Protein AF-A6Q301-F1 (afdb_monomer_lite)

pLDDT: mean 78.02, std 14.42, range [37.0, 91.94]

Secondary structure (DSSP, 8-state):
--HHHHHHHHHHTTSHHHHTTTEEE-HHHHHHHHH--S--SS--EEESS---HHHHHHHHHHTTPPP---TTTT-----S-TTTTS-TT--SHHHHHHHHHH------TT--EEETTEEEEE-HHHHHHHHHHHHHHTTS--

Radius of gyration: 21.59 Å; chains: 1; bounding box: 44×34×58 Å

Sequence (142 aa):
MTSQVKKILDIFAKKEFLKENDLYFIGGTALSYYLNHRISEDIDFISSVPLNHRLIKKEMLSLNAKFIEDENASRLRIAGDIAQNIHSTIIDKENLFNFVKNMSEPIDDETVYLKENSNKYLLFEDLKETLIKTIKGLCKGK

Structure (mmCIF, N/CA/C/O backbone):
data_AF-A6Q301-F1
#
_entry.id   AF-A6Q301-F1
#
loop_
_atom_site.group_PDB
_atom_site.id
_atom_site.type_symbol
_atom_site.label_atom_id
_atom_site.label_alt_id
_atom_site.label_comp_id
_atom_site.label_asym_id
_atom_site.label_entity_id
_atom_site.label_seq_id
_atom_site.pdbx_PDB_ins_code
_atom_site.Cartn_x
_atom_site.Cartn_y
_atom_site.Cartn_z
_atom_site.occupancy
_atom_site.B_iso_or_equiv
_atom_site.auth_seq_id
_atom_site.auth_comp_id
_atom_site.auth_asym_id
_atom_site.auth_atom_id
_atom_site.pdbx_PDB_model_num
ATOM 1 N N . MET A 1 1 ? -8.593 3.519 -3.934 1.00 85.31 1 MET A N 1
ATOM 2 C CA . MET A 1 1 ? -8.892 2.671 -2.749 1.00 85.31 1 MET A CA 1
ATOM 3 C C . MET A 1 1 ? -10.288 2.078 -2.859 1.00 85.31 1 MET A C 1
ATOM 5 O O . MET A 1 1 ? -11.215 2.829 -3.169 1.00 85.31 1 MET A O 1
ATOM 9 N N . THR A 1 2 ? -10.460 0.780 -2.600 1.00 86.94 2 THR A N 1
ATOM 10 C CA . THR A 1 2 ? -11.781 0.128 -2.694 1.00 86.94 2 THR A CA 1
ATOM 11 C C . THR A 1 2 ? -12.730 0.560 -1.565 1.00 86.94 2 THR A C 1
ATOM 13 O O . THR A 1 2 ? -12.318 1.099 -0.533 1.00 86.94 2 THR A O 1
ATOM 16 N N . SER A 1 3 ? -14.034 0.326 -1.741 1.00 88.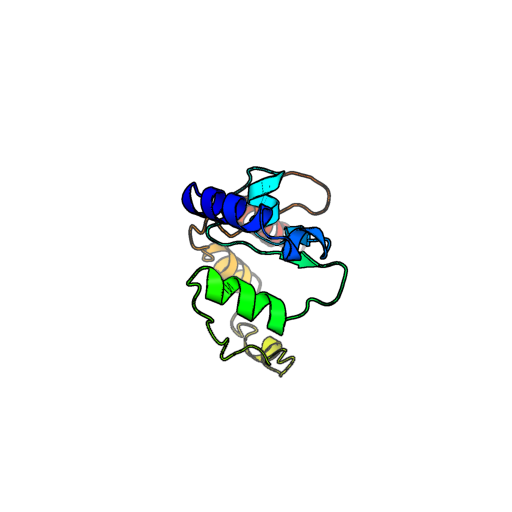50 3 SER A N 1
ATOM 17 C CA . SER A 1 3 ? -15.040 0.618 -0.709 1.00 88.50 3 SER A CA 1
ATOM 18 C C . SER A 1 3 ? -14.888 -0.263 0.537 1.00 88.50 3 SER A C 1
ATOM 20 O O . SER A 1 3 ? -15.233 0.175 1.633 1.00 88.50 3 SER A O 1
ATOM 22 N N . GLN A 1 4 ? -14.355 -1.479 0.390 1.00 89.31 4 GLN A N 1
ATOM 23 C CA . GLN A 1 4 ? -14.086 -2.385 1.507 1.00 89.31 4 GLN A CA 1
ATOM 24 C C . GLN A 1 4 ? -12.902 -1.888 2.341 1.00 89.31 4 GLN A C 1
ATOM 26 O O . GLN A 1 4 ? -13.033 -1.754 3.556 1.00 89.31 4 GLN A O 1
ATOM 31 N N . VAL A 1 5 ? -11.800 -1.505 1.685 1.00 89.56 5 VAL A N 1
ATOM 32 C CA . VAL A 1 5 ? -10.613 -0.939 2.349 1.00 89.56 5 VAL A CA 1
ATOM 33 C C . VAL A 1 5 ? -10.963 0.336 3.118 1.00 89.56 5 VAL A C 1
ATOM 35 O O . VAL A 1 5 ? -10.572 0.482 4.272 1.00 89.56 5 VAL A O 1
ATOM 38 N N . LYS A 1 6 ? -11.792 1.222 2.543 1.00 89.62 6 LYS A N 1
ATOM 39 C CA . LYS A 1 6 ? -12.296 2.423 3.242 1.00 89.62 6 LYS A CA 1
ATOM 40 C C . LYS A 1 6 ? -13.026 2.087 4.547 1.00 89.62 6 LYS A C 1
ATOM 42 O O . LYS A 1 6 ? -12.748 2.697 5.572 1.00 89.62 6 LYS A O 1
ATOM 47 N N . LYS A 1 7 ? -13.910 1.084 4.536 1.00 90.62 7 LYS A N 1
ATOM 48 C CA . LYS A 1 7 ? -14.628 0.650 5.749 1.00 90.62 7 LYS A CA 1
ATOM 49 C C . LYS A 1 7 ? -13.681 0.098 6.813 1.00 90.62 7 LYS A C 1
ATOM 51 O O . LYS A 1 7 ? -13.885 0.354 7.997 1.00 90.62 7 LYS A O 1
ATOM 56 N N . ILE A 1 8 ? -12.660 -0.658 6.404 1.00 88.56 8 ILE A N 1
ATOM 57 C CA . ILE A 1 8 ? -11.638 -1.170 7.324 1.00 88.56 8 ILE A CA 1
ATOM 58 C C . ILE A 1 8 ? -10.852 -0.006 7.930 1.00 88.56 8 ILE A C 1
ATOM 60 O O . ILE A 1 8 ? -10.698 0.037 9.148 1.00 88.56 8 ILE A O 1
ATOM 64 N N . LEU A 1 9 ? -10.437 0.971 7.119 1.00 87.44 9 LEU A N 1
ATOM 65 C CA . LEU A 1 9 ? -9.760 2.180 7.593 1.00 87.44 9 LEU A CA 1
ATOM 66 C C . LEU A 1 9 ? -10.590 2.958 8.618 1.00 87.44 9 LEU A C 1
ATOM 68 O O . LEU A 1 9 ? -10.047 3.365 9.640 1.00 87.44 9 LEU A O 1
ATOM 72 N N . ASP A 1 10 ? -11.901 3.099 8.411 1.00 88.69 10 ASP A N 1
ATOM 73 C CA . ASP A 1 10 ? -12.790 3.772 9.369 1.00 88.69 10 ASP A CA 1
ATOM 74 C C . ASP A 1 10 ? -12.875 3.042 10.722 1.00 88.69 10 ASP A C 1
ATOM 76 O O . ASP A 1 10 ? -13.053 3.672 11.769 1.00 88.69 10 ASP A O 1
ATOM 80 N N . ILE A 1 11 ? -12.775 1.708 10.723 1.00 87.31 11 ILE A N 1
ATOM 81 C CA . ILE A 1 11 ? -12.707 0.897 11.949 1.00 87.31 11 ILE A CA 1
ATOM 82 C C . ILE A 1 11 ? -11.334 1.057 12.599 1.00 87.31 11 ILE A C 1
ATOM 84 O O . ILE A 1 11 ? -11.249 1.268 13.810 1.00 87.31 11 ILE A O 1
ATOM 88 N N . PHE A 1 12 ? -10.276 0.983 11.792 1.00 83.38 12 PHE A N 1
ATOM 89 C CA . PHE A 1 12 ? -8.895 1.139 12.223 1.00 83.38 12 PHE A CA 1
ATOM 90 C C . PHE A 1 12 ? -8.703 2.493 12.904 1.00 83.38 12 PHE A C 1
ATOM 92 O O . PHE A 1 12 ? -8.328 2.516 14.070 1.00 83.38 12 PHE A O 1
ATOM 99 N N . ALA A 1 13 ? -9.064 3.605 12.259 1.00 82.69 13 ALA A N 1
ATOM 100 C CA . ALA A 1 13 ? -8.864 4.973 12.753 1.00 82.69 13 ALA A CA 1
ATOM 101 C C . ALA A 1 13 ? -9.508 5.266 14.125 1.00 82.69 13 ALA A C 1
ATOM 103 O O . ALA A 1 13 ? -9.125 6.209 14.820 1.00 82.69 13 ALA A O 1
ATOM 104 N N . LYS A 1 14 ? -10.489 4.459 14.547 1.00 85.62 14 LYS A N 1
ATOM 105 C CA . LYS A 1 14 ? -11.130 4.574 15.867 1.00 85.62 14 LYS A CA 1
ATOM 106 C C . LYS A 1 14 ? -10.323 3.920 16.988 1.00 85.62 14 LYS A C 1
ATOM 108 O O . LYS A 1 14 ? -10.615 4.176 18.155 1.00 85.62 14 LYS A O 1
ATOM 113 N N . LYS A 1 15 ? -9.335 3.086 16.661 1.00 82.62 15 LYS A N 1
ATOM 114 C CA . LYS A 1 15 ? -8.496 2.376 17.625 1.00 82.62 15 LYS A CA 1
ATOM 115 C C . LYS A 1 15 ? -7.467 3.311 18.249 1.00 82.62 15 LYS A C 1
ATOM 117 O O . LYS A 1 15 ? -6.780 4.056 17.560 1.00 82.62 15 LYS A O 1
ATOM 122 N N . GLU A 1 16 ? -7.351 3.230 19.568 1.00 80.06 16 GLU A N 1
ATOM 123 C CA . GLU A 1 16 ? -6.481 4.096 20.367 1.00 80.06 16 GLU A CA 1
ATOM 124 C C . GLU A 1 16 ? -5.003 3.921 19.999 1.00 80.06 16 GLU A C 1
ATOM 126 O O . GLU A 1 16 ? -4.304 4.909 19.807 1.00 80.06 16 GLU A O 1
ATOM 131 N N . PHE A 1 17 ? -4.566 2.685 19.723 1.00 75.06 17 PHE A N 1
ATOM 132 C CA . PHE A 1 17 ? -3.177 2.420 19.342 1.00 75.06 17 PHE A CA 1
ATOM 133 C C . PHE A 1 17 ? -2.738 3.149 18.056 1.00 75.06 17 PHE A C 1
ATOM 135 O O . PHE A 1 17 ? -1.562 3.456 17.924 1.00 75.06 17 PHE A O 1
ATOM 142 N N . LEU A 1 18 ? -3.631 3.463 17.107 1.00 71.31 18 LEU A N 1
ATOM 143 C CA . LEU A 1 18 ? -3.236 4.233 15.915 1.00 71.31 18 LEU A CA 1
ATOM 144 C C . LEU A 1 18 ? -3.045 5.719 16.228 1.00 71.31 18 LEU A C 1
ATOM 146 O O . LEU A 1 18 ? -2.247 6.382 15.574 1.00 71.31 18 LEU A O 1
ATOM 150 N N . LYS A 1 19 ? -3.774 6.240 17.222 1.00 72.81 19 LYS A N 1
ATOM 151 C CA . LYS A 1 19 ? -3.690 7.648 17.632 1.00 72.81 19 LYS A CA 1
ATOM 152 C C . LYS A 1 19 ? -2.388 7.956 18.362 1.00 72.81 19 LYS A C 1
ATOM 154 O O . LYS A 1 19 ? -1.954 9.098 18.356 1.00 72.81 19 LYS A O 1
ATOM 159 N N . GLU A 1 20 ? -1.786 6.947 18.984 1.00 75.62 20 GLU A N 1
ATOM 160 C CA . GLU A 1 20 ? -0.560 7.088 19.774 1.00 75.62 20 GLU A CA 1
ATOM 161 C C . GLU A 1 20 ? 0.731 6.885 18.963 1.00 75.62 20 GLU A C 1
ATOM 163 O O . GLU A 1 20 ? 1.809 7.175 19.470 1.00 75.62 20 GLU A O 1
ATOM 168 N N . ASN A 1 21 ? 0.650 6.358 17.736 1.00 73.94 21 ASN A N 1
ATOM 169 C CA . ASN A 1 21 ? 1.814 5.848 17.001 1.00 73.94 21 ASN A CA 1
ATOM 170 C C . ASN A 1 21 ? 2.111 6.583 15.678 1.00 73.94 21 ASN A C 1
ATOM 172 O O . ASN A 1 21 ? 2.682 5.960 14.794 1.00 73.94 21 ASN A O 1
ATOM 176 N N . ASP A 1 22 ? 1.721 7.859 15.526 1.00 83.00 22 ASP A N 1
ATOM 177 C CA . ASP A 1 22 ? 2.049 8.735 14.376 1.00 83.00 22 ASP A CA 1
ATOM 178 C C . ASP A 1 22 ? 2.244 7.982 13.047 1.00 83.00 22 ASP A C 1
ATOM 180 O O . ASP A 1 22 ? 3.362 7.771 12.561 1.00 83.00 22 ASP A O 1
ATOM 184 N N . LEU A 1 23 ? 1.125 7.514 12.492 1.00 86.81 23 LEU A N 1
ATOM 185 C CA . LEU A 1 23 ? 1.114 6.656 11.315 1.00 86.81 23 LEU A CA 1
ATOM 186 C C . LEU A 1 23 ? 0.924 7.453 10.031 1.00 86.81 23 LEU A C 1
ATOM 188 O O . LEU A 1 23 ? 0.042 8.305 9.928 1.00 86.81 23 LEU A O 1
ATOM 192 N N . TYR A 1 24 ? 1.707 7.096 9.020 1.00 88.81 24 TYR A N 1
ATOM 193 C CA . TYR A 1 24 ? 1.680 7.706 7.699 1.00 88.81 24 TYR A CA 1
ATOM 194 C C . TYR A 1 24 ? 1.447 6.631 6.648 1.00 88.81 24 TYR A C 1
ATOM 196 O O . TYR A 1 24 ? 2.119 5.600 6.660 1.00 88.81 24 TYR A O 1
ATOM 204 N N . PHE A 1 25 ? 0.524 6.874 5.717 1.00 91.94 25 PHE A N 1
ATOM 205 C CA . PHE A 1 25 ? 0.376 5.991 4.565 1.00 91.94 25 PHE A CA 1
ATOM 206 C C . PHE A 1 25 ? 1.625 6.043 3.691 1.00 91.94 25 PHE A C 1
ATOM 208 O O . PHE A 1 25 ? 2.187 7.115 3.459 1.00 91.94 25 PHE A O 1
ATOM 215 N N . ILE A 1 26 ? 2.019 4.883 3.172 1.00 91.38 26 ILE A N 1
ATOM 216 C CA . ILE A 1 26 ? 3.120 4.735 2.213 1.00 91.38 26 ILE A CA 1
ATOM 217 C C . ILE A 1 26 ? 2.664 3.890 1.016 1.00 91.38 26 ILE A C 1
ATOM 219 O O . ILE A 1 26 ? 1.491 3.531 0.922 1.00 91.38 26 ILE A O 1
ATOM 223 N N . GLY A 1 27 ? 3.575 3.613 0.080 1.00 88.69 27 GLY A N 1
ATOM 224 C CA . GLY A 1 27 ? 3.331 2.674 -1.018 1.00 88.69 27 GLY A CA 1
ATOM 225 C C . GLY A 1 27 ? 2.116 3.025 -1.883 1.00 88.69 27 GLY A C 1
ATOM 226 O O . GLY A 1 27 ? 1.780 4.201 -2.081 1.00 88.69 27 GLY A O 1
ATOM 227 N N . GLY A 1 28 ? 1.444 1.987 -2.388 1.00 87.62 28 GLY A N 1
ATOM 228 C CA . GLY A 1 28 ? 0.220 2.122 -3.184 1.00 87.62 28 GLY A CA 1
ATOM 229 C C . GLY A 1 28 ? -0.903 2.819 -2.416 1.00 87.62 28 GLY A C 1
ATOM 230 O O . GLY A 1 28 ? -1.650 3.622 -2.986 1.00 87.62 28 GLY A O 1
ATOM 231 N N . THR A 1 29 ? -0.943 2.620 -1.096 1.00 91.56 29 THR A N 1
ATOM 232 C CA . THR A 1 29 ? -1.942 3.218 -0.206 1.00 91.56 29 THR A CA 1
ATOM 233 C C . THR A 1 29 ? -1.867 4.742 -0.208 1.00 91.56 29 THR A C 1
ATOM 235 O O . THR A 1 29 ? -2.894 5.402 -0.389 1.00 91.56 29 THR A O 1
ATOM 238 N N . ALA A 1 30 ? -0.669 5.324 -0.090 1.00 91.06 30 ALA A N 1
ATOM 239 C CA . ALA A 1 30 ? -0.482 6.775 -0.130 1.00 91.06 30 ALA A CA 1
ATOM 240 C C . ALA A 1 30 ? -0.905 7.378 -1.478 1.00 91.06 30 ALA A C 1
ATOM 242 O O . ALA A 1 30 ? -1.629 8.377 -1.513 1.00 91.06 30 ALA A O 1
ATOM 243 N N . LEU A 1 31 ? -0.500 6.752 -2.588 1.00 87.88 31 LEU A N 1
ATOM 244 C CA . LEU A 1 31 ? -0.851 7.203 -3.941 1.00 87.88 31 LEU A CA 1
ATOM 245 C C . LEU A 1 31 ? -2.366 7.140 -4.181 1.00 87.88 31 LEU A C 1
ATOM 247 O O . LEU A 1 31 ? -2.964 8.054 -4.751 1.00 87.88 31 LEU A O 1
ATOM 251 N N . SER A 1 32 ? -3.001 6.073 -3.709 1.00 89.56 32 SER A N 1
ATOM 252 C CA . SER A 1 32 ? -4.447 5.881 -3.774 1.00 89.56 32 SER A CA 1
ATOM 253 C C . SER A 1 32 ? -5.205 6.890 -2.899 1.00 89.56 32 SER A C 1
ATOM 255 O O . SER A 1 32 ? -6.210 7.444 -3.342 1.00 89.56 32 SER A O 1
ATOM 257 N N . TYR A 1 33 ? -4.748 7.143 -1.668 1.00 89.69 33 TYR A N 1
ATOM 258 C CA . TYR A 1 33 ? -5.457 7.991 -0.707 1.00 89.69 33 TYR A CA 1
ATOM 259 C C . TYR A 1 33 ? -5.292 9.488 -0.991 1.00 89.69 33 TYR A C 1
ATOM 261 O O . TYR A 1 33 ? -6.284 10.213 -1.040 1.00 89.69 33 TYR A O 1
AT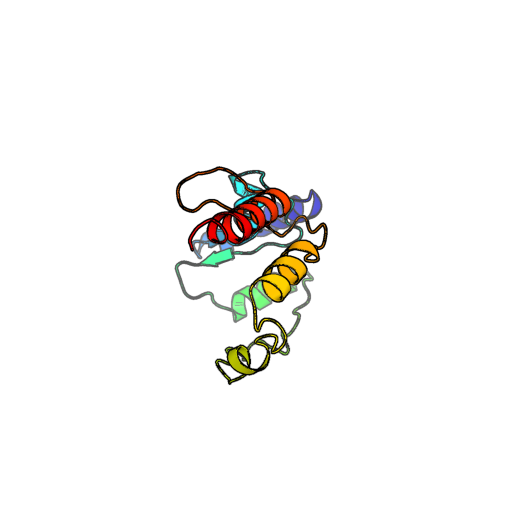OM 269 N N . TYR A 1 34 ? -4.059 9.959 -1.194 1.00 88.06 34 TYR A N 1
ATOM 270 C CA . TYR A 1 34 ? -3.779 11.393 -1.324 1.00 88.06 34 TYR A CA 1
ATOM 271 C C . TYR A 1 34 ? -3.933 11.917 -2.749 1.00 88.06 34 TYR A C 1
ATOM 273 O O . TYR A 1 34 ? -4.327 13.066 -2.935 1.00 88.06 34 TYR A O 1
ATOM 281 N N . LEU A 1 35 ? -3.618 11.096 -3.755 1.00 85.00 35 LEU A N 1
ATOM 282 C CA . LEU A 1 35 ? -3.579 11.534 -5.154 1.00 85.00 35 LEU A CA 1
ATOM 283 C C . LEU A 1 35 ? -4.729 10.968 -5.990 1.00 85.00 35 LEU A C 1
ATOM 285 O O . LEU A 1 35 ? -4.851 11.327 -7.159 1.00 85.00 35 LEU A O 1
ATOM 289 N N . ASN A 1 36 ? -5.555 10.082 -5.414 1.00 83.44 36 ASN A N 1
ATOM 290 C CA . ASN A 1 36 ? -6.571 9.312 -6.137 1.00 83.44 36 ASN A CA 1
ATOM 291 C C . ASN A 1 36 ? -6.000 8.671 -7.418 1.00 83.44 36 ASN A C 1
ATOM 293 O O . ASN A 1 36 ? -6.663 8.619 -8.452 1.00 83.44 36 ASN A O 1
ATOM 297 N N . HIS A 1 37 ? -4.732 8.255 -7.355 1.00 76.31 37 HIS A N 1
ATOM 298 C CA . HIS A 1 37 ? -3.976 7.881 -8.543 1.00 76.31 37 HIS A CA 1
ATOM 299 C C . HIS A 1 37 ? -4.292 6.460 -9.015 1.00 76.31 37 HIS A C 1
ATOM 301 O O . HIS A 1 37 ? -4.413 6.209 -10.208 1.00 76.31 37 HIS A O 1
ATOM 307 N N . ARG A 1 38 ? -4.435 5.533 -8.068 1.00 80.06 38 ARG A N 1
ATOM 308 C CA . ARG A 1 38 ? -4.724 4.123 -8.331 1.00 80.06 38 ARG A CA 1
ATOM 309 C C . ARG A 1 38 ? -5.678 3.550 -7.293 1.00 80.06 38 ARG A C 1
ATOM 311 O O . ARG A 1 38 ? -5.963 4.173 -6.262 1.00 80.06 38 ARG A O 1
ATOM 318 N N . ILE A 1 39 ? -6.186 2.353 -7.551 1.00 84.25 39 ILE A N 1
ATOM 319 C CA . ILE A 1 39 ? -6.883 1.575 -6.534 1.00 84.25 39 ILE A CA 1
ATOM 320 C C . ILE A 1 39 ? -5.819 0.830 -5.720 1.00 84.25 39 ILE A C 1
ATOM 322 O O . ILE A 1 39 ? -4.965 0.180 -6.296 1.00 84.25 39 ILE A O 1
ATOM 326 N N . SER A 1 40 ? -5.846 0.981 -4.392 1.00 88.25 40 SER A N 1
ATOM 327 C CA . SER A 1 40 ? -5.144 0.090 -3.453 1.00 88.25 40 SER A CA 1
ATOM 328 C C . SER A 1 40 ? -6.163 -0.890 -2.887 1.00 88.25 40 SER A C 1
ATOM 330 O O . SER A 1 40 ? -7.262 -0.459 -2.485 1.00 88.25 40 SER A O 1
ATOM 332 N N . GLU A 1 41 ? -5.795 -2.167 -2.869 1.00 88.19 41 GLU A N 1
ATOM 333 C CA . GLU A 1 41 ? -6.562 -3.263 -2.267 1.00 88.19 41 GLU A CA 1
ATOM 334 C C . GLU A 1 41 ? -6.110 -3.586 -0.835 1.00 88.19 41 GLU A C 1
ATOM 336 O O . GLU A 1 41 ? -6.885 -4.128 -0.046 1.00 88.19 41 GLU A O 1
ATOM 341 N N . ASP A 1 42 ? -4.897 -3.177 -0.483 1.00 88.88 42 ASP A N 1
ATOM 342 C CA . ASP A 1 42 ? -4.267 -3.282 0.826 1.00 88.88 42 ASP A CA 1
ATOM 343 C C . ASP A 1 42 ? -4.068 -1.903 1.493 1.00 88.88 42 ASP A C 1
ATOM 345 O O . ASP A 1 42 ? -4.521 -0.865 0.992 1.00 88.88 42 ASP A O 1
ATOM 349 N N . ILE A 1 43 ? -3.479 -1.913 2.695 1.00 89.38 43 ILE A N 1
ATOM 350 C CA . ILE A 1 43 ? -3.162 -0.722 3.490 1.00 89.38 43 ILE A CA 1
ATOM 351 C C . ILE A 1 43 ? -1.716 -0.833 3.976 1.00 89.38 43 ILE A C 1
ATOM 353 O O . ILE A 1 43 ? -1.424 -1.612 4.884 1.00 89.38 43 ILE A O 1
ATOM 357 N N . ASP A 1 44 ? -0.855 0.027 3.448 1.00 89.56 44 ASP A N 1
ATOM 358 C CA . ASP A 1 44 ? 0.526 0.193 3.883 1.00 89.56 44 ASP A CA 1
ATOM 359 C C . ASP A 1 44 ? 0.678 1.450 4.733 1.00 89.56 44 ASP A C 1
ATOM 361 O O . ASP A 1 44 ? 0.246 2.549 4.361 1.00 89.56 44 ASP A O 1
ATOM 365 N N . PHE A 1 45 ? 1.364 1.311 5.862 1.00 89.81 45 PHE A N 1
ATOM 366 C CA . PHE A 1 45 ? 1.705 2.431 6.724 1.00 89.81 45 PHE A CA 1
ATOM 367 C C . PHE A 1 45 ? 3.099 2.279 7.323 1.00 89.81 45 PHE A C 1
ATOM 369 O O . PHE A 1 45 ? 3.606 1.177 7.526 1.00 89.81 45 PHE A O 1
ATOM 376 N N . ILE A 1 46 ? 3.695 3.419 7.650 1.00 89.94 46 ILE A N 1
ATOM 377 C CA . ILE A 1 46 ? 4.908 3.520 8.451 1.00 89.94 46 ILE A CA 1
ATOM 378 C C . ILE A 1 46 ? 4.616 4.347 9.697 1.00 89.94 46 ILE A C 1
ATOM 380 O O . ILE A 1 46 ? 3.704 5.170 9.715 1.00 89.94 46 ILE A O 1
ATOM 384 N N . SER A 1 47 ? 5.411 4.124 10.731 1.00 88.50 47 SER A N 1
ATOM 385 C CA . SER A 1 47 ? 5.405 4.912 11.955 1.00 88.50 47 SER A CA 1
ATOM 386 C C . SER A 1 47 ? 6.716 5.676 12.069 1.00 88.50 47 SER A C 1
ATOM 388 O O . SER A 1 47 ? 7.771 5.148 11.707 1.00 88.50 47 SER A O 1
ATOM 390 N N . SER A 1 48 ? 6.668 6.890 12.613 1.00 86.62 48 SER A N 1
ATOM 391 C CA . SER A 1 48 ? 7.878 7.630 13.001 1.00 86.62 48 SER A CA 1
ATOM 392 C C . SER A 1 48 ? 8.592 6.994 14.204 1.00 86.62 48 SER A C 1
ATOM 394 O O . SER A 1 48 ? 9.780 7.237 14.422 1.00 86.62 48 SER A O 1
ATOM 396 N N . VAL A 1 49 ? 7.884 6.151 14.964 1.00 85.19 49 VAL A N 1
ATOM 397 C CA . VAL A 1 49 ? 8.380 5.452 16.156 1.00 85.19 49 VAL A CA 1
ATOM 398 C C . VAL A 1 49 ? 8.304 3.927 16.009 1.00 85.19 49 VAL A C 1
ATOM 400 O O . VAL A 1 49 ? 7.420 3.414 15.318 1.00 85.19 49 VAL A O 1
ATOM 403 N N . PRO A 1 50 ? 9.187 3.153 16.665 1.00 85.31 50 PRO A N 1
ATOM 404 C CA . PRO A 1 50 ? 9.093 1.699 16.658 1.00 85.31 50 PRO A CA 1
ATOM 405 C C . PRO A 1 50 ? 7.738 1.214 17.174 1.00 85.31 50 PRO A C 1
ATOM 407 O O . PRO A 1 50 ? 7.346 1.482 18.309 1.00 85.31 50 PRO A O 1
ATOM 410 N N . LEU A 1 51 ? 7.037 0.454 16.340 1.00 83.88 51 LEU A N 1
ATOM 411 C CA . LEU A 1 51 ? 5.731 -0.080 16.682 1.00 83.88 51 LEU A CA 1
ATOM 412 C C . LEU A 1 51 ? 5.842 -1.287 17.617 1.00 83.88 51 LEU A C 1
ATOM 414 O O . LEU A 1 51 ? 6.621 -2.218 17.393 1.00 83.88 51 LEU A O 1
ATOM 418 N N . ASN A 1 52 ? 4.986 -1.329 18.639 1.00 85.94 52 ASN A N 1
ATOM 419 C CA . ASN A 1 52 ? 4.863 -2.502 19.497 1.00 85.94 52 ASN A CA 1
ATOM 420 C C . ASN A 1 52 ? 4.109 -3.621 18.759 1.00 85.94 52 ASN A C 1
ATOM 422 O O . ASN A 1 52 ? 2.884 -3.736 18.843 1.00 85.94 52 ASN A O 1
ATOM 426 N N . HIS A 1 53 ? 4.857 -4.475 18.056 1.00 84.06 53 HIS A N 1
ATOM 427 C CA . HIS A 1 53 ? 4.311 -5.582 17.262 1.00 84.06 53 HIS A CA 1
ATOM 428 C C . HIS A 1 53 ? 3.370 -6.498 18.065 1.00 84.06 53 HIS A C 1
ATOM 430 O O . HIS A 1 53 ? 2.408 -7.034 17.515 1.00 84.06 53 HIS A O 1
ATOM 436 N N . ARG A 1 54 ? 3.603 -6.665 19.375 1.00 86.75 54 ARG A N 1
ATOM 437 C CA . ARG A 1 54 ? 2.766 -7.510 20.236 1.00 86.75 54 ARG A CA 1
ATOM 438 C C . ARG A 1 54 ? 1.399 -6.879 20.482 1.00 86.75 54 ARG A C 1
ATOM 440 O O . ARG A 1 54 ? 0.393 -7.589 20.460 1.00 86.75 54 ARG A O 1
ATOM 447 N N . LEU A 1 55 ? 1.362 -5.563 20.698 1.00 85.50 55 LEU A N 1
ATOM 448 C CA . LEU A 1 55 ? 0.118 -4.805 20.829 1.00 85.50 55 LEU A CA 1
ATOM 449 C C . LEU A 1 55 ? -0.657 -4.806 19.510 1.00 85.50 55 LEU A C 1
ATOM 451 O O . LEU A 1 55 ? -1.836 -5.144 19.514 1.00 85.50 55 LEU A O 1
ATOM 455 N N . ILE A 1 56 ? 0.016 -4.532 18.388 1.00 84.88 56 ILE A N 1
ATOM 456 C CA . ILE A 1 56 ? -0.606 -4.562 17.056 1.00 84.88 56 ILE A CA 1
ATOM 457 C C . ILE A 1 56 ? -1.216 -5.932 16.788 1.00 84.88 56 ILE A C 1
ATOM 459 O O . ILE A 1 56 ? -2.393 -6.026 16.458 1.00 84.88 56 ILE A O 1
ATOM 463 N N . LYS A 1 57 ? -0.456 -7.013 17.001 1.00 87.25 57 LYS A N 1
ATOM 464 C CA . LYS A 1 57 ? -0.960 -8.376 16.809 1.00 87.25 57 LYS A CA 1
ATOM 465 C C . LYS A 1 57 ? -2.199 -8.647 17.665 1.00 87.25 57 LYS A C 1
ATOM 467 O O . LYS A 1 57 ? -3.164 -9.213 17.163 1.00 87.25 57 LYS A O 1
ATOM 472 N N . LYS A 1 58 ? -2.202 -8.218 18.933 1.00 88.44 58 LYS A N 1
ATOM 473 C CA . LYS A 1 58 ? -3.359 -8.357 19.831 1.00 88.44 58 LYS A CA 1
ATOM 474 C C . LYS A 1 58 ? -4.581 -7.586 19.314 1.00 88.44 58 LYS A C 1
ATOM 476 O O . LYS A 1 58 ? -5.671 -8.152 19.271 1.00 88.44 58 LYS A O 1
ATOM 481 N N . GLU A 1 59 ? -4.407 -6.330 18.911 1.00 86.81 59 GLU A N 1
ATOM 482 C CA . GLU A 1 59 ? -5.493 -5.494 18.384 1.00 86.81 59 GLU A CA 1
ATOM 483 C C . GLU A 1 59 ? -6.050 -6.047 17.069 1.00 86.81 59 GLU A C 1
ATOM 485 O O . GLU A 1 59 ? -7.266 -6.139 16.909 1.00 86.81 59 GLU A O 1
ATOM 490 N N . MET A 1 60 ? -5.186 -6.497 16.159 1.00 87.06 60 MET A N 1
ATOM 491 C CA . MET A 1 60 ? -5.597 -7.114 14.895 1.00 87.06 60 MET A CA 1
ATOM 492 C C . MET A 1 60 ? -6.380 -8.409 15.128 1.00 87.06 60 MET A C 1
ATOM 494 O O . MET A 1 60 ? -7.447 -8.599 14.547 1.00 87.06 60 MET A O 1
ATOM 498 N N . LEU A 1 61 ? -5.919 -9.270 16.040 1.00 89.88 61 LEU A N 1
ATOM 499 C CA . LEU A 1 61 ? -6.655 -10.480 16.418 1.00 89.88 61 LEU A CA 1
ATOM 500 C C . LEU A 1 61 ? -8.030 -10.154 17.026 1.00 89.88 61 LEU A C 1
ATOM 502 O O . LEU A 1 61 ? -8.986 -10.878 16.765 1.00 89.88 61 LEU A O 1
ATOM 506 N N . SER A 1 62 ? -8.165 -9.047 17.773 1.00 89.00 62 SER A N 1
ATOM 507 C CA . SER A 1 62 ? -9.466 -8.588 18.302 1.00 89.00 62 SER A CA 1
ATOM 508 C C . SER A 1 62 ? -10.469 -8.195 17.209 1.00 89.00 62 SER A C 1
ATOM 510 O O . SER A 1 62 ? -11.672 -8.166 17.453 1.00 89.00 62 SER A O 1
ATOM 512 N N . LEU A 1 63 ? -9.975 -7.898 16.004 1.00 87.12 63 LEU A N 1
ATOM 513 C CA . LEU A 1 63 ? -10.766 -7.591 14.813 1.00 87.12 63 LEU A CA 1
ATOM 514 C C . LEU A 1 63 ? -10.995 -8.829 13.930 1.00 87.12 63 LEU A C 1
ATOM 516 O O . LEU A 1 63 ? -11.376 -8.687 12.771 1.00 87.12 63 LEU A O 1
ATOM 520 N N . ASN A 1 64 ? -10.748 -10.036 14.453 1.00 89.88 64 ASN A N 1
ATOM 521 C CA . ASN A 1 64 ? -10.758 -11.298 13.707 1.00 89.88 64 ASN A CA 1
ATOM 522 C C . ASN A 1 64 ? -9.774 -11.330 12.522 1.00 89.88 64 ASN A C 1
ATOM 524 O O . ASN A 1 64 ? -9.950 -12.120 11.593 1.00 89.88 64 ASN A O 1
ATOM 528 N N . ALA A 1 65 ? -8.726 -10.499 12.538 1.00 89.81 65 ALA A N 1
ATOM 529 C CA . ALA A 1 65 ? -7.686 -10.578 11.524 1.00 89.81 65 ALA A CA 1
ATOM 530 C C . ALA A 1 65 ? -6.857 -11.855 11.709 1.00 89.81 65 ALA A C 1
ATOM 532 O O . ALA A 1 65 ? -6.600 -12.303 12.829 1.00 89.81 65 ALA A O 1
ATOM 533 N N . LYS A 1 66 ? -6.389 -12.421 10.597 1.00 91.00 66 LYS A N 1
ATOM 534 C CA . LYS A 1 66 ? -5.470 -13.557 10.597 1.00 91.00 66 LYS A CA 1
ATOM 535 C C . LYS A 1 66 ? -4.048 -13.047 10.403 1.00 91.00 66 LYS A C 1
ATOM 537 O O . LYS A 1 66 ? -3.776 -12.319 9.456 1.00 91.00 66 LYS A O 1
ATOM 542 N N . PHE A 1 67 ? -3.139 -13.458 11.283 1.00 86.88 67 PHE A N 1
ATOM 543 C CA . PHE A 1 67 ? -1.714 -13.245 11.057 1.00 86.88 67 PHE A CA 1
ATOM 544 C C . PHE A 1 67 ? -1.234 -14.185 9.946 1.00 86.88 67 PHE A C 1
ATOM 546 O O . PHE A 1 67 ? -1.458 -15.395 10.026 1.00 86.88 67 PHE A O 1
ATOM 553 N N . ILE A 1 68 ? -0.595 -13.618 8.927 1.00 85.50 68 ILE A N 1
ATOM 554 C CA . ILE A 1 68 ? 0.066 -14.354 7.852 1.00 85.50 68 ILE A CA 1
ATOM 555 C C . ILE A 1 68 ? 1.563 -14.220 8.111 1.00 85.50 68 ILE A C 1
ATOM 557 O O . ILE A 1 68 ? 2.081 -13.109 8.187 1.00 85.50 68 ILE A O 1
ATOM 561 N N . GLU A 1 69 ? 2.228 -15.348 8.333 1.00 81.88 69 GLU A N 1
ATOM 562 C CA . GLU A 1 69 ? 3.674 -15.376 8.513 1.00 81.88 69 GLU A CA 1
ATOM 563 C C . GLU A 1 69 ? 4.333 -15.245 7.141 1.00 81.88 69 GLU A C 1
ATOM 565 O O . GLU A 1 69 ? 3.988 -15.975 6.213 1.00 81.88 69 GLU A O 1
ATOM 570 N N . ASP A 1 70 ? 5.237 -14.281 6.998 1.00 76.75 70 ASP A N 1
ATOM 571 C CA . ASP A 1 70 ? 6.001 -14.125 5.768 1.00 76.75 70 ASP A CA 1
ATOM 572 C C . ASP A 1 70 ? 7.198 -15.081 5.802 1.00 76.75 70 ASP A C 1
ATOM 574 O O . ASP A 1 70 ? 8.166 -14.876 6.539 1.00 76.75 70 ASP A O 1
ATOM 578 N N . GLU A 1 71 ? 7.135 -16.127 4.975 1.00 73.62 71 GLU A N 1
ATOM 579 C CA . GLU A 1 71 ? 8.209 -17.110 4.785 1.00 73.62 71 GLU A CA 1
ATOM 580 C C . GLU A 1 71 ? 9.539 -16.458 4.340 1.00 73.62 71 GLU A C 1
ATOM 582 O O . GLU A 1 71 ? 10.610 -17.058 4.469 1.00 73.62 71 GLU A O 1
ATOM 587 N N . ASN A 1 72 ? 9.494 -15.214 3.847 1.00 67.88 72 ASN A N 1
ATOM 588 C CA . ASN A 1 72 ? 10.631 -14.442 3.356 1.00 67.88 72 ASN A CA 1
ATOM 589 C C . ASN A 1 72 ? 11.028 -13.250 4.245 1.00 67.88 72 ASN A C 1
ATOM 591 O O . ASN A 1 72 ? 11.970 -12.542 3.876 1.00 67.88 72 ASN A O 1
ATOM 595 N N . ALA A 1 73 ? 10.437 -13.079 5.437 1.00 62.91 73 ALA A N 1
ATOM 596 C CA . ALA A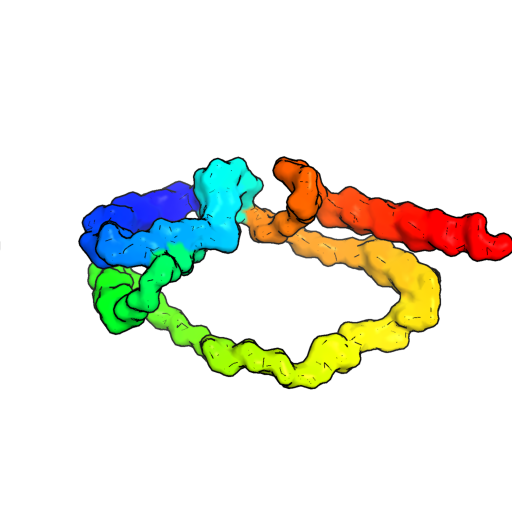 1 73 ? 10.646 -11.921 6.326 1.00 62.91 73 ALA A CA 1
ATOM 597 C C . ALA A 1 73 ? 12.121 -11.623 6.686 1.00 62.91 73 ALA A C 1
ATOM 599 O O . ALA A 1 73 ? 12.453 -10.543 7.168 1.00 62.91 73 ALA A O 1
ATOM 600 N N . SER A 1 74 ? 13.025 -12.588 6.476 1.00 50.47 74 SER A N 1
ATOM 601 C CA . SER A 1 74 ? 14.460 -12.493 6.792 1.00 50.47 74 SER A CA 1
ATOM 602 C C . SER A 1 74 ? 15.378 -12.306 5.575 1.00 50.47 74 SER A C 1
ATOM 604 O O . SER A 1 74 ? 16.600 -12.342 5.723 1.00 50.47 74 SER A O 1
ATOM 606 N N . ARG A 1 75 ? 14.855 -12.161 4.353 1.00 42.31 75 ARG A N 1
ATOM 607 C CA . ARG A 1 75 ? 15.684 -12.165 3.136 1.00 42.31 75 ARG A CA 1
ATOM 608 C C . ARG A 1 75 ? 15.857 -10.770 2.546 1.00 42.31 75 ARG A C 1
ATOM 610 O O . ARG A 1 75 ? 15.522 -10.550 1.389 1.00 42.31 75 ARG A O 1
ATOM 617 N N . LEU A 1 76 ? 16.587 -9.893 3.241 1.00 47.16 76 LEU A N 1
ATOM 618 C CA . LEU A 1 76 ? 17.511 -9.034 2.492 1.00 47.16 76 LEU A CA 1
ATOM 619 C C . LEU A 1 76 ? 18.697 -9.905 2.054 1.00 47.16 76 LEU A C 1
ATOM 621 O O . LEU A 1 76 ? 19.788 -9.864 2.619 1.00 47.16 76 LEU A O 1
ATOM 625 N N . ARG A 1 77 ? 18.469 -10.762 1.055 1.00 43.94 77 ARG A N 1
ATOM 626 C CA . ARG A 1 77 ? 19.563 -11.421 0.349 1.00 43.94 77 ARG A CA 1
ATOM 627 C C . ARG A 1 77 ? 20.163 -10.402 -0.609 1.00 43.94 77 ARG A C 1
ATOM 629 O O . ARG A 1 77 ? 19.826 -10.381 -1.784 1.00 43.94 77 ARG A O 1
ATOM 636 N N . ILE A 1 78 ? 21.134 -9.625 -0.129 1.00 46.53 78 ILE A N 1
ATOM 637 C CA . ILE A 1 78 ? 22.213 -9.139 -1.003 1.00 46.53 78 ILE A CA 1
ATOM 638 C C . ILE A 1 78 ? 23.122 -10.347 -1.275 1.00 46.53 78 ILE A C 1
ATOM 640 O O . ILE A 1 78 ? 24.260 -10.423 -0.829 1.00 46.53 78 ILE A O 1
ATOM 644 N N . ALA A 1 79 ? 22.570 -11.381 -1.901 1.00 37.00 79 ALA A N 1
ATOM 645 C CA . ALA A 1 79 ? 23.290 -12.592 -2.241 1.00 37.00 79 ALA A CA 1
ATOM 646 C C . ALA A 1 79 ? 23.245 -12.718 -3.757 1.00 37.00 79 ALA A C 1
ATOM 648 O O . ALA A 1 79 ? 22.253 -13.185 -4.294 1.00 37.00 79 ALA A O 1
ATOM 649 N N . GLY A 1 80 ? 24.304 -12.233 -4.410 1.00 40.75 80 GLY A N 1
ATOM 650 C CA . GLY A 1 80 ? 24.912 -12.832 -5.606 1.00 40.75 80 GLY A CA 1
ATOM 651 C C . GLY A 1 80 ? 24.131 -12.914 -6.923 1.00 40.75 80 GLY A C 1
ATOM 652 O O . GLY A 1 80 ? 24.775 -13.031 -7.961 1.00 40.75 80 GLY A O 1
ATOM 653 N N . ASP A 1 81 ? 22.803 -12.816 -6.930 1.00 38.84 81 ASP A N 1
ATOM 654 C CA . ASP A 1 81 ? 21.988 -13.239 -8.078 1.00 38.84 81 ASP A CA 1
ATOM 655 C C . ASP A 1 81 ? 21.593 -12.096 -9.018 1.00 38.84 81 ASP A C 1
ATOM 657 O O . ASP A 1 81 ? 21.217 -12.347 -10.163 1.00 38.84 81 ASP A O 1
ATOM 661 N N . ILE A 1 82 ? 21.763 -10.832 -8.607 1.00 46.31 82 ILE A N 1
ATOM 662 C CA . ILE A 1 82 ? 21.556 -9.684 -9.512 1.00 46.31 82 ILE A CA 1
ATOM 663 C C . ILE A 1 82 ? 22.539 -9.751 -10.698 1.00 46.31 82 ILE A C 1
ATOM 665 O O . ILE A 1 82 ? 22.218 -9.305 -11.795 1.00 46.31 82 ILE A O 1
ATOM 669 N N . ALA A 1 83 ? 23.706 -10.380 -10.518 1.00 45.06 83 ALA A N 1
ATOM 670 C CA . ALA A 1 83 ? 24.670 -10.582 -11.597 1.00 45.06 83 ALA A CA 1
ATOM 671 C C . ALA A 1 83 ? 24.389 -11.825 -12.467 1.00 45.06 83 ALA A C 1
ATOM 673 O O . ALA A 1 83 ? 24.856 -11.869 -13.602 1.00 45.06 83 ALA A O 1
ATOM 674 N N . GLN A 1 84 ? 23.640 -12.826 -11.982 1.00 45.91 84 GLN A N 1
ATOM 675 C CA . GLN A 1 84 ? 23.433 -14.082 -12.726 1.00 45.91 84 GLN A CA 1
ATOM 676 C C . GLN A 1 84 ? 22.290 -14.015 -13.746 1.00 45.91 84 GLN A C 1
ATOM 678 O O . GLN A 1 84 ? 22.269 -14.805 -14.685 1.00 45.91 84 GLN A O 1
ATOM 683 N N . ASN A 1 85 ? 21.391 -13.035 -13.614 1.00 45.94 85 ASN A N 1
ATOM 684 C CA . ASN A 1 85 ? 20.297 -12.787 -14.557 1.00 45.94 85 ASN A CA 1
ATOM 685 C C . ASN A 1 85 ? 20.521 -11.543 -15.429 1.00 45.94 85 ASN A C 1
ATOM 687 O O . ASN A 1 85 ? 19.564 -10.976 -15.959 1.00 45.94 85 ASN A O 1
ATOM 691 N N . ILE A 1 86 ? 21.771 -11.108 -15.628 1.00 52.97 86 ILE A N 1
ATOM 692 C CA . ILE A 1 86 ? 22.052 -10.302 -16.817 1.00 52.97 86 ILE A CA 1
ATOM 693 C C . ILE A 1 86 ? 21.792 -11.245 -17.983 1.00 52.97 86 ILE A C 1
ATOM 695 O O . ILE A 1 86 ? 22.554 -12.187 -18.185 1.00 52.97 86 ILE A O 1
ATOM 699 N N . HIS A 1 87 ? 20.681 -11.034 -18.691 1.00 52.75 87 HIS A N 1
ATOM 700 C CA . HIS A 1 87 ? 20.335 -11.782 -19.892 1.00 52.75 87 HIS A CA 1
ATOM 701 C C . HIS A 1 87 ? 21.584 -11.793 -20.783 1.00 52.75 87 HIS A C 1
ATOM 703 O O . HIS A 1 87 ? 21.911 -10.789 -21.419 1.00 52.75 87 HIS A O 1
ATOM 709 N N . SER A 1 88 ? 22.299 -12.921 -20.828 1.00 57.84 88 SER A N 1
ATOM 710 C CA . SER A 1 88 ? 23.535 -13.105 -21.610 1.00 57.84 88 SER A CA 1
ATOM 711 C C . SER A 1 88 ? 23.305 -12.946 -23.120 1.00 57.84 88 SER A C 1
ATOM 713 O O . SER A 1 88 ? 24.217 -13.080 -23.925 1.00 57.84 88 SER A O 1
ATOM 715 N N . THR A 1 89 ? 22.058 -12.666 -23.490 1.00 60.12 89 THR A N 1
ATOM 716 C CA . THR A 1 89 ? 21.506 -12.477 -24.821 1.00 60.12 89 THR A CA 1
ATOM 717 C C . THR A 1 89 ? 21.555 -11.023 -25.294 1.00 60.12 89 THR A C 1
ATOM 719 O O . THR A 1 89 ? 21.380 -10.796 -26.482 1.00 60.12 89 THR A O 1
ATOM 722 N N . ILE A 1 90 ? 21.776 -10.026 -24.425 1.00 69.88 90 ILE A N 1
ATOM 723 C CA . ILE A 1 90 ? 21.932 -8.626 -24.863 1.00 69.88 90 ILE A CA 1
ATOM 724 C C . ILE A 1 90 ? 23.417 -8.343 -25.082 1.00 69.88 90 ILE A C 1
ATOM 726 O O . ILE A 1 90 ? 24.088 -7.729 -24.256 1.00 69.88 90 ILE A O 1
ATOM 730 N N . ILE A 1 91 ? 23.936 -8.838 -26.200 1.00 80.69 91 ILE A N 1
ATOM 731 C CA . ILE A 1 91 ? 25.349 -8.683 -26.577 1.00 80.69 91 ILE A CA 1
ATOM 732 C C . ILE A 1 91 ? 25.567 -7.563 -27.595 1.00 80.69 91 ILE A C 1
ATOM 734 O O . ILE A 1 91 ? 26.689 -7.092 -27.774 1.00 80.69 91 ILE A O 1
ATOM 738 N N . ASP A 1 92 ? 24.494 -7.101 -28.235 1.00 81.44 92 ASP A N 1
ATOM 739 C CA . ASP A 1 92 ? 24.537 -6.015 -29.198 1.00 81.44 92 ASP A CA 1
ATOM 740 C C . ASP A 1 92 ? 23.271 -5.142 -29.162 1.00 81.44 92 ASP A C 1
ATOM 742 O O . ASP A 1 92 ? 22.299 -5.364 -28.431 1.00 81.44 92 ASP A O 1
ATOM 746 N N . LYS A 1 93 ? 23.311 -4.090 -29.976 1.00 82.06 93 LYS A N 1
ATOM 747 C CA . LYS A 1 93 ? 22.255 -3.090 -30.081 1.00 82.06 93 LYS A CA 1
ATOM 748 C C . LYS A 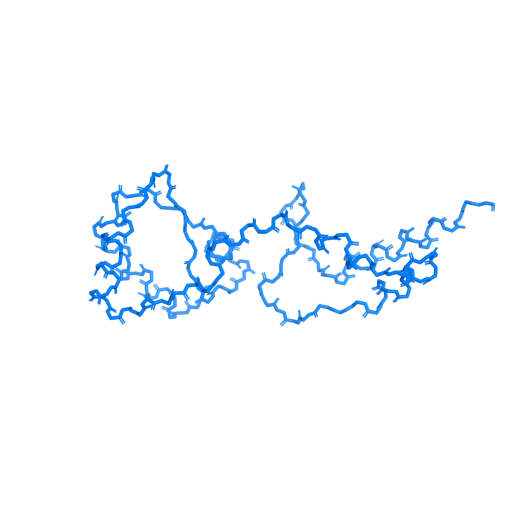1 93 ? 20.949 -3.637 -30.660 1.00 82.06 93 LYS A C 1
ATOM 750 O O . LYS A 1 93 ? 19.879 -3.147 -30.302 1.00 82.06 93 LYS A O 1
ATOM 755 N N . GLU A 1 94 ? 21.027 -4.600 -31.572 1.00 85.44 94 GLU A N 1
ATOM 756 C CA . GLU A 1 94 ? 19.854 -5.200 -32.205 1.00 85.44 94 GLU A CA 1
ATOM 757 C C . GLU A 1 94 ? 19.127 -6.112 -31.215 1.00 85.44 94 GLU A C 1
ATOM 759 O O . GLU A 1 94 ? 17.904 -6.053 -31.093 1.00 85.44 94 GLU A O 1
ATOM 764 N N . ASN A 1 95 ? 19.883 -6.875 -30.427 1.00 85.44 95 ASN A N 1
ATOM 765 C CA . ASN A 1 95 ? 19.368 -7.681 -29.330 1.00 85.44 95 ASN A CA 1
ATOM 766 C C . ASN A 1 95 ? 18.700 -6.794 -28.273 1.00 85.44 95 ASN A C 1
ATOM 768 O O . ASN A 1 95 ? 17.578 -7.086 -27.862 1.00 85.44 95 ASN A O 1
ATOM 772 N N . LEU A 1 96 ? 19.323 -5.665 -27.903 1.00 84.94 96 LEU A N 1
ATOM 773 C CA . LEU A 1 96 ? 18.720 -4.687 -26.990 1.00 84.94 96 LEU A CA 1
ATOM 774 C C . LEU A 1 96 ? 17.421 -4.096 -27.557 1.00 84.94 96 LEU A C 1
ATOM 776 O O . LEU A 1 96 ? 16.424 -3.988 -26.845 1.00 84.94 96 LEU A O 1
ATOM 780 N N . PHE A 1 97 ? 17.413 -3.723 -28.840 1.00 87.75 97 PHE A N 1
ATOM 781 C CA . PHE A 1 97 ? 16.223 -3.190 -29.499 1.00 87.75 97 PHE A CA 1
ATOM 782 C C . PHE A 1 97 ? 15.072 -4.205 -29.499 1.00 87.75 97 PHE A C 1
ATOM 784 O O . PHE A 1 97 ? 13.951 -3.856 -29.131 1.00 87.75 97 PHE A O 1
ATOM 791 N N . ASN A 1 98 ? 15.346 -5.453 -29.881 1.00 86.25 98 ASN A N 1
ATOM 792 C CA . ASN A 1 98 ? 14.343 -6.515 -29.927 1.00 86.25 98 ASN A CA 1
ATOM 793 C C . ASN A 1 98 ? 13.836 -6.880 -28.529 1.00 86.25 98 ASN A C 1
ATOM 795 O O . ASN A 1 98 ? 12.636 -7.076 -28.354 1.00 86.25 98 ASN A O 1
ATOM 799 N N . PHE A 1 99 ? 14.722 -6.898 -27.531 1.00 87.12 99 PHE A N 1
ATOM 800 C CA . PHE A 1 99 ? 14.353 -7.103 -26.135 1.00 87.12 99 PHE A CA 1
ATOM 801 C C . PHE A 1 99 ? 13.356 -6.041 -25.661 1.00 87.12 99 PHE A C 1
ATOM 803 O O . PHE A 1 99 ? 12.240 -6.387 -25.286 1.00 87.12 99 PHE A O 1
ATOM 810 N N . VAL A 1 100 ? 13.698 -4.750 -25.777 1.00 88.00 100 VAL A N 1
ATOM 811 C CA . VAL A 1 100 ? 12.814 -3.639 -25.367 1.00 88.00 100 VAL A CA 1
ATOM 812 C C . VAL A 1 100 ? 11.507 -3.635 -26.161 1.00 88.00 100 VAL A C 1
ATOM 814 O O . VAL A 1 100 ? 10.440 -3.412 -25.597 1.00 88.00 100 VAL A O 1
ATOM 817 N N . LYS A 1 101 ? 11.557 -3.913 -27.469 1.00 88.19 101 LYS A N 1
ATOM 818 C CA . LYS A 1 101 ? 10.363 -3.974 -28.324 1.00 88.19 101 LYS A CA 1
ATOM 819 C C . LYS A 1 101 ? 9.376 -5.051 -27.865 1.00 88.19 101 LYS A C 1
ATOM 821 O O . LYS A 1 101 ? 8.170 -4.813 -27.908 1.00 88.19 101 LYS A O 1
ATOM 826 N N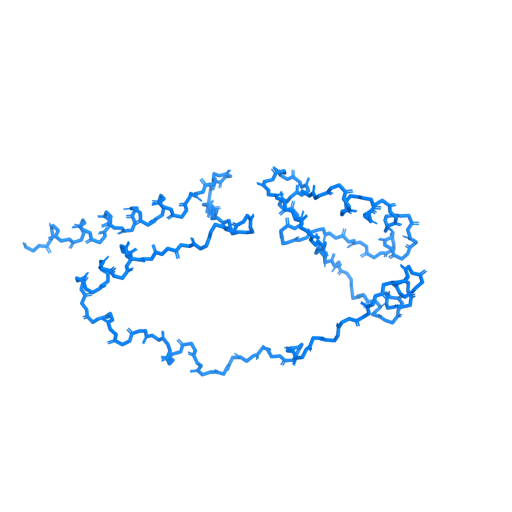 . ASN A 1 102 ? 9.890 -6.201 -27.439 1.00 87.69 102 ASN A N 1
ATOM 827 C CA . ASN A 1 102 ? 9.085 -7.346 -27.026 1.00 87.69 102 ASN A CA 1
ATOM 828 C C . ASN A 1 102 ? 8.698 -7.312 -25.544 1.00 87.69 102 ASN A C 1
ATOM 830 O O . ASN A 1 102 ? 7.926 -8.166 -25.118 1.00 87.69 102 ASN A O 1
ATOM 834 N N . MET A 1 103 ? 9.198 -6.348 -24.762 1.00 85.75 103 MET A N 1
ATOM 835 C CA . MET A 1 103 ? 8.726 -6.170 -23.395 1.00 85.75 103 MET A CA 1
ATOM 836 C C . MET A 1 103 ? 7.235 -5.858 -23.392 1.00 85.75 103 MET A C 1
ATOM 838 O O . MET A 1 103 ? 6.760 -4.978 -24.115 1.00 85.75 103 MET A O 1
ATOM 842 N N . SER A 1 104 ? 6.520 -6.551 -22.526 1.00 83.75 104 SER A N 1
ATOM 843 C CA . SER A 1 104 ? 5.147 -6.248 -22.167 1.00 83.75 104 SER A CA 1
ATOM 844 C C . SER A 1 104 ? 5.074 -6.189 -20.661 1.00 83.75 104 SER A C 1
ATOM 846 O O . SER A 1 104 ? 5.659 -7.035 -19.982 1.00 83.75 104 SER A O 1
ATOM 848 N N . GLU A 1 105 ? 4.317 -5.237 -20.158 1.00 76.25 105 GLU A N 1
ATOM 849 C CA . GLU A 1 105 ? 3.967 -5.208 -18.756 1.00 76.25 105 GLU A CA 1
ATOM 850 C C . GLU A 1 105 ? 2.569 -5.804 -18.575 1.00 76.25 105 GLU A C 1
ATOM 852 O O . GLU A 1 105 ? 1.701 -5.581 -19.430 1.00 76.25 105 GLU A O 1
ATOM 857 N N . PRO A 1 106 ? 2.330 -6.596 -17.514 1.00 73.38 106 PRO A N 1
ATOM 858 C CA . PRO A 1 106 ? 0.972 -6.940 -17.129 1.00 73.38 106 PRO A CA 1
ATOM 859 C C . PRO A 1 106 ? 0.146 -5.659 -16.983 1.00 73.38 106 PRO A C 1
ATOM 861 O O . PRO A 1 106 ? 0.652 -4.644 -16.509 1.00 73.38 106 PRO A O 1
ATOM 864 N N . ILE A 1 107 ? -1.127 -5.698 -17.380 1.00 66.19 107 ILE A N 1
ATOM 865 C CA . ILE A 1 107 ? -2.059 -4.620 -17.036 1.00 66.19 107 ILE A CA 1
ATOM 866 C C . ILE A 1 107 ? -2.347 -4.775 -15.545 1.00 66.19 107 ILE A C 1
ATOM 868 O O . ILE A 1 107 ? -3.271 -5.483 -15.152 1.00 66.19 107 ILE A O 1
ATOM 872 N N . ASP A 1 108 ? -1.481 -4.175 -14.748 1.00 64.75 108 ASP A N 1
ATOM 873 C CA . ASP A 1 108 ? -1.544 -4.137 -13.302 1.00 64.75 108 ASP A CA 1
ATOM 874 C C . ASP A 1 108 ? -1.797 -2.685 -12.887 1.00 64.75 108 ASP A C 1
ATOM 876 O O . ASP A 1 1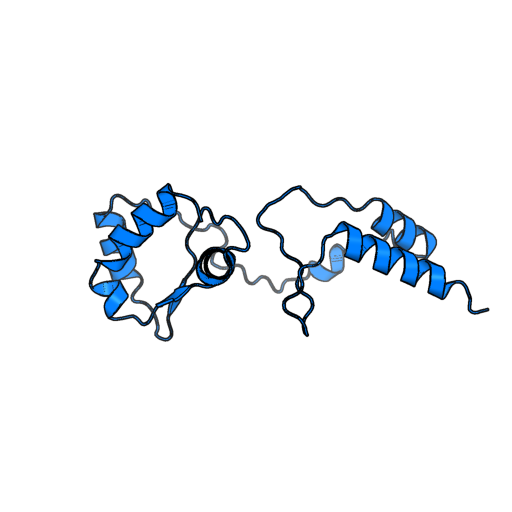08 ? -1.038 -1.784 -13.257 1.00 64.75 108 ASP A O 1
ATOM 880 N N . ASP A 1 109 ? -2.888 -2.440 -12.160 1.00 60.84 109 ASP A N 1
ATOM 881 C CA . ASP A 1 109 ? -3.225 -1.104 -11.660 1.00 60.84 109 ASP A CA 1
ATOM 882 C C . ASP A 1 109 ? -2.315 -0.669 -10.496 1.00 60.84 109 ASP A C 1
ATOM 884 O O . ASP A 1 109 ? -2.421 0.462 -10.003 1.00 60.84 109 ASP A O 1
ATOM 888 N N . GLU A 1 110 ? -1.388 -1.545 -10.097 1.00 60.03 110 GLU A N 1
ATOM 889 C CA . GLU A 1 110 ? -0.366 -1.297 -9.097 1.00 60.03 110 GLU A CA 1
ATOM 890 C C . GLU A 1 110 ? 0.873 -0.581 -9.622 1.00 60.03 110 GLU A C 1
ATOM 892 O O . GLU A 1 110 ? 1.515 0.156 -8.862 1.00 60.03 110 GLU A O 1
ATOM 897 N N . THR A 1 111 ? 1.209 -0.763 -10.902 1.00 70.50 111 THR A N 1
ATOM 898 C CA . THR A 1 111 ? 2.491 -0.291 -11.429 1.00 70.50 111 THR A CA 1
ATOM 899 C C . THR A 1 111 ? 2.411 1.155 -11.901 1.00 70.50 111 THR A C 1
ATOM 901 O O . THR A 1 111 ? 1.558 1.540 -12.699 1.00 70.50 111 THR A O 1
ATOM 904 N N . VAL A 1 112 ? 3.323 1.987 -11.393 1.00 69.00 112 VAL A N 1
ATOM 905 C CA . VAL A 1 112 ? 3.314 3.432 -11.632 1.00 69.00 112 VAL A CA 1
ATOM 906 C C . VAL A 1 112 ? 4.692 3.914 -12.053 1.00 69.00 112 VAL A C 1
ATOM 908 O O . VAL A 1 112 ? 5.677 3.712 -11.345 1.00 69.00 112 VAL A O 1
ATOM 911 N N . TYR A 1 113 ? 4.738 4.658 -13.157 1.00 78.00 113 TYR A N 1
ATOM 912 C CA . TYR A 1 113 ? 5.940 5.348 -13.602 1.00 78.00 113 TYR A CA 1
ATOM 913 C C . TYR A 1 113 ? 5.800 6.850 -13.400 1.00 78.00 113 TYR A C 1
ATOM 915 O O . TYR A 1 113 ? 4.963 7.517 -14.014 1.00 78.00 113 TYR A O 1
ATOM 923 N N . LEU A 1 114 ? 6.653 7.389 -12.534 1.00 75.69 114 LEU A N 1
ATOM 924 C CA . LEU A 1 114 ? 6.708 8.810 -12.227 1.00 75.69 114 LEU A CA 1
ATOM 925 C C . LEU A 1 114 ? 7.959 9.415 -12.838 1.00 75.69 114 LEU A C 1
ATOM 927 O O . LEU A 1 114 ? 9.046 8.842 -12.788 1.00 75.69 114 LEU A O 1
ATOM 931 N N . LYS A 1 115 ? 7.819 10.617 -13.385 1.00 77.25 115 LYS A N 1
ATOM 932 C CA . LYS A 1 115 ? 8.978 11.414 -13.764 1.00 77.25 115 LYS A CA 1
ATOM 933 C C . LYS A 1 115 ? 9.489 12.150 -12.526 1.00 77.25 115 LYS A C 1
ATOM 935 O O . LYS A 1 115 ? 8.766 12.974 -11.984 1.00 77.25 115 LYS A O 1
ATOM 940 N N . GLU A 1 116 ? 10.743 11.920 -12.138 1.00 71.50 116 GLU A N 1
ATOM 941 C CA . GLU A 1 116 ? 11.345 12.433 -10.887 1.00 71.50 116 GLU A CA 1
ATOM 942 C C . GLU A 1 116 ? 11.103 13.930 -10.622 1.00 71.50 116 GLU A C 1
ATOM 944 O O . GLU A 1 116 ? 10.890 14.334 -9.486 1.00 71.50 116 GLU A O 1
ATOM 949 N N . ASN A 1 117 ? 11.075 14.751 -11.677 1.00 77.12 117 ASN A N 1
ATOM 950 C CA . ASN A 1 117 ? 10.929 16.207 -11.580 1.00 77.12 117 ASN A CA 1
ATOM 951 C C . ASN A 1 117 ? 9.559 16.728 -12.041 1.00 77.12 117 ASN A C 1
ATOM 953 O O . ASN A 1 117 ? 9.434 17.889 -12.436 1.00 77.12 117 ASN A O 1
ATOM 957 N N . SER A 1 118 ? 8.528 15.884 -12.078 1.00 71.88 118 SER A N 1
ATOM 958 C CA . SER A 1 118 ? 7.172 16.346 -12.376 1.00 71.88 118 SER A CA 1
ATOM 959 C C . SER A 1 118 ? 6.111 15.419 -11.809 1.00 71.88 118 SER A C 1
ATOM 961 O O . SER A 1 118 ? 6.246 14.206 -11.887 1.00 71.88 118 SER A O 1
ATOM 963 N N . ASN A 1 119 ? 4.965 15.976 -11.431 1.00 65.75 119 ASN A N 1
ATOM 964 C CA . ASN A 1 119 ? 3.777 15.202 -11.048 1.00 65.75 119 ASN A CA 1
ATOM 965 C C . ASN A 1 119 ? 3.082 14.539 -12.258 1.00 65.75 119 ASN A C 1
ATOM 967 O O . ASN A 1 119 ? 1.866 14.365 -12.265 1.00 65.75 119 ASN A O 1
ATOM 971 N N . LYS A 1 120 ? 3.832 14.256 -13.330 1.00 72.56 120 LYS A N 1
ATOM 972 C CA . LYS A 1 120 ? 3.315 13.697 -14.572 1.00 72.56 120 LYS A CA 1
ATOM 973 C C . LYS A 1 120 ? 3.555 12.194 -14.588 1.00 72.56 120 LYS A C 1
ATOM 975 O O . LYS A 1 120 ? 4.696 11.741 -14.485 1.00 72.56 120 LYS A O 1
ATOM 980 N N . TYR A 1 121 ? 2.467 11.466 -14.777 1.00 72.94 121 TYR A N 1
ATOM 981 C CA . TYR A 1 121 ? 2.472 10.031 -15.002 1.00 72.94 121 TYR A CA 1
ATOM 982 C C . TYR A 1 121 ? 3.027 9.707 -16.382 1.00 72.94 121 TYR A C 1
ATOM 984 O O . TYR A 1 121 ? 2.778 10.431 -17.353 1.00 72.94 121 TYR A O 1
ATOM 992 N N . LEU A 1 122 ? 3.793 8.626 -16.447 1.00 78.38 122 LEU A N 1
ATOM 993 C CA . LEU A 1 122 ? 4.277 8.047 -17.686 1.00 78.38 122 LEU A CA 1
ATOM 994 C C . LEU A 1 122 ? 3.598 6.696 -17.871 1.00 78.38 122 LEU A C 1
ATOM 996 O O . LEU A 1 122 ? 3.457 5.928 -16.922 1.00 78.38 122 LEU A O 1
ATOM 1000 N N . LEU A 1 123 ? 3.172 6.411 -19.094 1.00 83.25 123 LEU A N 1
ATOM 1001 C CA . LEU A 1 123 ? 2.752 5.065 -19.444 1.00 83.25 123 LEU A CA 1
ATOM 1002 C C . LEU A 1 123 ? 3.994 4.235 -19.761 1.00 83.25 123 LEU A C 1
ATOM 1004 O O . LEU A 1 123 ? 4.975 4.749 -20.309 1.00 83.25 123 LEU A O 1
ATOM 1008 N N . PHE A 1 124 ? 3.936 2.940 -19.462 1.00 85.56 124 PHE A N 1
ATOM 1009 C CA . PHE A 1 124 ? 4.992 2.005 -19.840 1.00 85.56 124 PHE A CA 1
ATOM 1010 C C . PHE A 1 124 ? 5.311 2.081 -21.338 1.00 85.56 124 PHE A C 1
ATOM 1012 O O . PHE A 1 124 ? 6.474 2.161 -21.729 1.00 85.56 124 PHE A O 1
ATOM 1019 N N . GLU A 1 125 ? 4.281 2.154 -22.183 1.00 85.69 125 GLU A N 1
ATOM 1020 C CA . GLU A 1 125 ? 4.462 2.275 -23.632 1.00 85.69 125 GLU A CA 1
ATOM 1021 C C . GLU A 1 125 ? 5.135 3.598 -24.035 1.00 85.69 125 GLU A C 1
ATOM 1023 O O . GLU A 1 125 ? 5.995 3.594 -24.915 1.00 85.69 125 GLU A O 1
ATOM 1028 N N . ASP A 1 126 ? 4.868 4.712 -23.341 1.00 85.94 126 ASP A N 1
ATOM 1029 C CA . ASP A 1 126 ? 5.560 5.985 -23.601 1.00 85.94 126 ASP A CA 1
ATOM 1030 C C . ASP A 1 126 ? 7.060 5.884 -23.277 1.00 85.94 126 ASP A C 1
ATOM 1032 O O . ASP A 1 126 ? 7.918 6.387 -24.019 1.00 85.94 126 ASP A O 1
ATOM 1036 N N . LEU A 1 127 ? 7.393 5.219 -22.167 1.00 87.00 127 LEU A N 1
ATOM 1037 C CA . LEU A 1 127 ? 8.773 4.955 -21.759 1.00 87.00 127 LEU A CA 1
ATOM 1038 C C . LEU A 1 127 ? 9.479 4.037 -22.754 1.00 87.00 127 LEU A C 1
ATOM 1040 O O . LEU A 1 127 ? 10.582 4.347 -23.217 1.00 87.00 127 LEU A O 1
ATOM 1044 N N . LYS A 1 128 ? 8.820 2.942 -23.127 1.00 89.69 128 LYS A N 1
ATOM 1045 C CA . LYS A 1 128 ? 9.306 1.961 -24.095 1.00 89.69 128 LYS A CA 1
ATOM 1046 C C . LYS A 1 128 ? 9.555 2.600 -25.457 1.00 89.69 128 LYS A C 1
ATOM 1048 O O . LYS A 1 128 ? 10.627 2.417 -26.037 1.00 89.69 128 LYS A O 1
ATOM 1053 N N . GLU A 1 129 ? 8.633 3.424 -25.948 1.00 88.81 129 GLU A N 1
ATOM 1054 C CA . GLU A 1 129 ? 8.819 4.185 -27.181 1.00 88.81 129 GLU A CA 1
ATOM 1055 C C . GLU A 1 129 ? 9.996 5.160 -27.101 1.00 88.81 129 GLU A C 1
ATOM 1057 O O . GLU A 1 129 ? 10.783 5.274 -28.047 1.00 88.81 129 GLU A O 1
ATOM 1062 N N . THR A 1 130 ? 10.119 5.885 -25.989 1.00 88.25 130 THR A N 1
ATOM 1063 C CA . THR A 1 130 ? 11.204 6.852 -25.773 1.00 88.25 130 THR A CA 1
ATOM 1064 C C . THR A 1 130 ? 12.563 6.154 -25.764 1.00 88.25 130 THR A C 1
ATOM 1066 O O . THR A 1 130 ? 13.519 6.624 -26.395 1.00 88.25 130 THR A O 1
ATOM 1069 N N . LEU A 1 131 ? 12.643 4.987 -25.126 1.00 88.31 131 LEU A N 1
ATOM 1070 C CA . LEU A 1 131 ? 13.841 4.158 -25.110 1.00 88.31 131 LEU A CA 1
ATOM 1071 C C . LEU A 1 131 ? 14.165 3.619 -26.510 1.00 88.31 131 LEU A C 1
ATOM 1073 O O . LEU A 1 131 ? 15.299 3.751 -26.968 1.00 88.31 131 LEU A O 1
ATOM 1077 N N . ILE A 1 132 ? 13.169 3.117 -27.246 1.00 90.25 132 ILE A N 1
ATOM 1078 C CA . ILE A 1 132 ? 13.319 2.685 -28.645 1.00 90.25 132 ILE A CA 1
ATOM 1079 C C . ILE A 1 132 ? 13.862 3.819 -29.527 1.00 90.25 132 ILE A C 1
ATOM 1081 O O . ILE A 1 132 ? 14.782 3.600 -30.324 1.00 90.25 132 ILE A O 1
ATOM 1085 N N . LYS A 1 133 ? 13.312 5.032 -29.398 1.00 88.50 133 LYS A N 1
ATOM 1086 C CA . LYS A 1 133 ? 13.764 6.219 -30.143 1.00 88.50 133 LYS A CA 1
ATOM 1087 C C . LYS A 1 133 ? 15.211 6.560 -29.794 1.00 88.50 133 LYS A C 1
ATOM 1089 O O . LYS A 1 133 ? 15.995 6.824 -30.702 1.00 88.50 133 LYS A O 1
ATOM 1094 N N . THR A 1 134 ? 15.586 6.477 -28.520 1.00 89.06 134 THR A N 1
ATOM 1095 C CA . THR A 1 134 ? 16.962 6.707 -28.050 1.00 89.06 134 THR A CA 1
ATOM 1096 C C . THR A 1 134 ? 17.933 5.672 -28.617 1.00 89.06 134 THR A C 1
ATOM 1098 O O . THR A 1 134 ? 18.950 6.043 -29.202 1.00 89.06 134 THR A O 1
ATOM 1101 N N . ILE A 1 135 ? 17.589 4.381 -28.552 1.00 86.31 135 ILE A N 1
ATOM 1102 C CA . ILE A 1 135 ? 18.395 3.298 -29.132 1.00 86.31 135 ILE A CA 1
ATOM 1103 C C . ILE A 1 135 ? 18.591 3.547 -30.635 1.00 86.31 135 ILE A C 1
ATOM 1105 O O . ILE A 1 135 ? 19.723 3.536 -31.115 1.00 86.31 135 ILE A O 1
ATOM 1109 N N . LYS A 1 136 ? 17.530 3.865 -31.387 1.00 84.06 136 LYS A N 1
ATOM 1110 C CA . LYS A 1 136 ? 17.634 4.192 -32.823 1.00 84.06 136 LYS A CA 1
ATOM 1111 C C . LYS A 1 136 ? 18.430 5.475 -33.093 1.00 84.06 136 LYS A C 1
ATOM 1113 O O . LYS A 1 136 ? 19.210 5.513 -34.039 1.00 84.06 136 LYS A O 1
ATOM 1118 N N . GLY A 1 137 ? 18.270 6.513 -32.273 1.00 78.25 137 GLY A N 1
ATOM 1119 C CA . GLY A 1 137 ? 18.980 7.792 -32.389 1.00 78.25 137 GLY A CA 1
ATOM 1120 C C . GLY A 1 137 ? 20.490 7.652 -32.197 1.00 78.25 137 GLY A C 1
ATOM 1121 O O . GLY A 1 137 ? 21.262 8.225 -32.961 1.00 78.25 137 GLY A O 1
ATOM 1122 N N . LEU A 1 138 ? 20.913 6.767 -31.291 1.00 59.53 138 LEU A N 1
ATOM 1123 C CA . LEU A 1 138 ? 22.312 6.362 -31.129 1.00 59.53 138 LEU A CA 1
ATOM 1124 C C . LEU A 1 138 ? 22.898 5.672 -32.387 1.00 59.53 138 LEU A C 1
ATOM 1126 O O . LEU A 1 138 ? 24.080 5.359 -32.396 1.00 59.53 138 LEU A O 1
ATOM 1130 N N . CYS A 1 139 ? 22.105 5.340 -33.427 1.00 51.41 139 CYS A N 1
ATOM 1131 C CA . CYS A 1 139 ? 22.627 4.809 -34.704 1.00 51.41 139 CYS A CA 1
ATOM 1132 C C . CYS A 1 139 ? 23.131 5.914 -35.641 1.00 51.41 139 CYS A C 1
ATOM 1134 O O . CYS A 1 139 ? 23.813 5.596 -36.606 1.00 51.41 139 CYS A O 1
ATOM 1136 N N . LYS A 1 140 ? 22.797 7.191 -35.405 1.00 52.53 140 LYS A N 1
ATOM 1137 C CA . LYS A 1 140 ? 23.155 8.296 -36.315 1.00 52.53 140 LYS A CA 1
ATOM 1138 C C . LYS A 1 140 ? 24.546 8.894 -36.060 1.00 52.53 140 LYS A C 1
ATOM 1140 O O . LYS A 1 140 ? 24.802 10.028 -36.445 1.00 52.53 140 LYS A O 1
ATOM 1145 N N . GLY A 1 141 ? 25.433 8.145 -35.415 1.00 55.19 141 GLY A N 1
ATOM 1146 C CA . GLY A 1 141 ? 26.817 8.542 -35.184 1.00 55.19 141 GLY A CA 1
ATOM 1147 C C . GLY A 1 141 ? 27.767 7.420 -35.567 1.00 55.19 141 GLY A C 1
ATOM 1148 O O . GLY A 1 141 ? 28.110 6.610 -34.710 1.00 55.19 141 GLY A O 1
ATOM 1149 N N . LYS A 1 142 ? 28.136 7.374 -36.848 1.00 38.16 142 LYS A N 1
ATOM 1150 C CA . LYS A 1 142 ? 29.415 6.914 -37.404 1.00 38.16 142 LYS A CA 1
ATOM 1151 C C . LYS A 1 142 ? 29.464 7.308 -38.873 1.00 38.16 142 LYS A C 1
ATOM 1153 O O . LYS A 1 142 ? 28.445 7.076 -39.559 1.00 38.16 142 LYS A O 1
#

Foldseek 3Di:
DDPVVVVVVVVVVVDPLVVVFAKDWDAPQNCCPVVVQFDDPDTDIDTPDDRPVVVVVVVCVVVVHDDDDDPCPPDPPPDDCVVVPPPPQPPDLVSVLVVLVPDDDPPDRRDWDDDPPDPDTDDSVNVSVVVNVVSVVVVPDD